Protein AF-A0A9D6F9D5-F1 (afdb_monomer)

Nearest PDB structures (foldseek):
  5g5h-assembly1_A  TM=8.413E-01  e=3.982E-02  Escherichia coli K-12
  2npt-assembly1_D  TM=5.842E-01  e=3.719E+00  Homo sapiens
  2ht6-assembly1_A  TM=4.140E-01  e=1.119E+00  Homo sapiens

Secondary structure (DSSP, 8-state):
---------PPPPPPEEEEEEETTEEEEEEE-TT--HHHIIIIIS-----

Sequence (50 aa):
MKKARKTNKRAAPQKAHIALKVNGEPVEVAFAPHKTLLEVLREDLGLTGT

Foldseek 3Di:
DDDDDPDPDPDDQAWDWDWDQDPNRIDIDTHHPPDDPVCCCCPVVVNPPD

Radius of gyration: 18.01 Å; Cα contacts (8 Å, |Δi|>4): 39; chains: 1; bounding box: 39×38×46 Å

Solvent-accessible surface area (backbone atoms only — not comparable to full-atom values): 3496 Å² total; per-residue (Å²): 139,84,85,80,82,81,76,85,73,77,75,75,82,72,62,42,74,52,76,49,70,58,99,84,42,81,46,76,52,76,44,61,74,88,60,51,71,66,52,43,36,37,72,77,64,62,56,68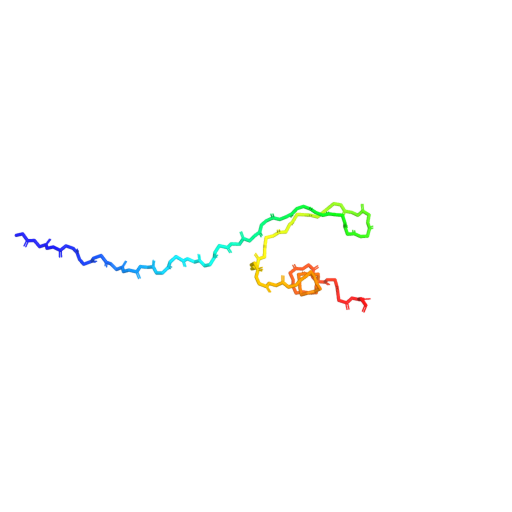,88,118

pLDDT: mean 87.5, std 15.05, range [47.5, 98.25]

Structure (mmCIF, N/CA/C/O backbone):
data_AF-A0A9D6F9D5-F1
#
_entry.id   AF-A0A9D6F9D5-F1
#
loop_
_atom_site.group_PDB
_atom_site.id
_atom_site.type_symbol
_atom_site.label_atom_id
_atom_site.label_alt_id
_atom_site.label_comp_id
_atom_site.label_asym_id
_atom_site.label_entity_id
_atom_site.label_seq_id
_atom_site.pdbx_PDB_ins_code
_atom_site.Cartn_x
_atom_site.Cartn_y
_atom_site.Cartn_z
_atom_site.occupancy
_atom_site.B_iso_or_equiv
_atom_site.auth_seq_id
_atom_site.auth_comp_id
_atom_site.auth_asym_id
_atom_site.auth_atom_id
_atom_site.pdbx_PDB_model_num
ATOM 1 N N . MET A 1 1 ? 27.387 -34.432 -32.915 1.00 48.69 1 MET A N 1
ATOM 2 C CA . MET A 1 1 ? 27.349 -33.389 -31.862 1.00 48.69 1 MET A CA 1
ATOM 3 C C . MET A 1 1 ? 26.176 -32.447 -32.138 1.00 48.69 1 MET A C 1
ATOM 5 O O . MET A 1 1 ? 26.192 -31.800 -33.174 1.00 48.69 1 MET A O 1
ATOM 9 N N . LYS A 1 2 ? 25.135 -32.395 -31.294 1.00 47.50 2 LYS A N 1
ATOM 10 C CA . LYS A 1 2 ? 24.000 -31.458 -31.453 1.00 47.50 2 LYS A CA 1
ATOM 11 C C . LYS A 1 2 ? 24.037 -30.449 -30.299 1.00 47.50 2 LYS A C 1
ATOM 13 O O . LYS A 1 2 ? 23.921 -30.848 -29.146 1.00 47.50 2 LYS A O 1
ATOM 18 N N . LYS A 1 3 ? 24.260 -29.162 -30.593 1.00 53.88 3 LYS A N 1
ATOM 19 C CA . LYS A 1 3 ? 24.268 -28.086 -29.585 1.00 53.88 3 LYS A CA 1
ATOM 20 C C . LYS A 1 3 ? 22.826 -27.762 -29.182 1.00 53.88 3 LYS A C 1
ATOM 22 O O . LYS A 1 3 ? 22.021 -27.391 -30.031 1.00 53.88 3 LYS A O 1
ATOM 27 N N . ALA A 1 4 ? 22.508 -27.903 -27.897 1.00 64.94 4 ALA A N 1
ATOM 28 C CA . ALA A 1 4 ? 21.217 -27.512 -27.343 1.00 64.94 4 ALA A CA 1
ATOM 29 C C . ALA A 1 4 ? 21.075 -25.978 -27.351 1.00 64.94 4 ALA A C 1
ATOM 31 O O . ALA A 1 4 ? 21.935 -25.253 -26.849 1.00 64.94 4 ALA A O 1
ATOM 32 N N . ARG A 1 5 ? 19.986 -25.480 -27.943 1.00 64.56 5 ARG A N 1
ATOM 33 C CA . ARG A 1 5 ? 19.638 -24.055 -28.005 1.00 64.56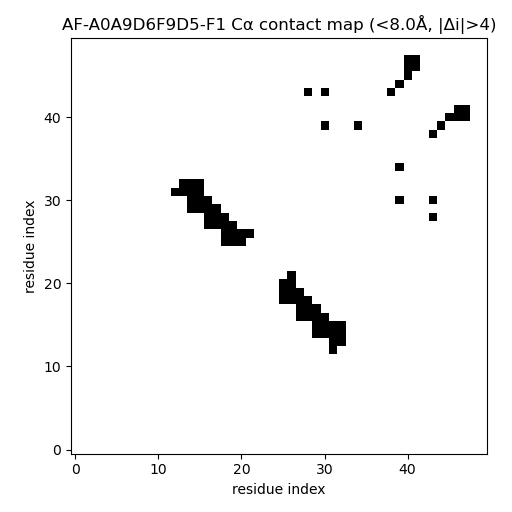 5 ARG A CA 1
ATOM 34 C C . ARG A 1 5 ? 19.151 -23.605 -26.624 1.00 64.56 5 ARG A C 1
ATOM 36 O O . ARG A 1 5 ? 18.062 -23.981 -26.205 1.00 64.56 5 ARG A O 1
ATOM 43 N N . LYS A 1 6 ? 19.954 -22.811 -25.911 1.00 67.06 6 LYS A N 1
ATOM 44 C CA . LYS A 1 6 ? 19.589 -22.234 -24.607 1.00 67.06 6 LYS A CA 1
ATOM 45 C C . LYS A 1 6 ? 18.504 -21.172 -24.832 1.00 67.06 6 LYS A C 1
ATOM 47 O O . LYS A 1 6 ? 18.782 -20.096 -25.353 1.00 67.06 6 LYS A O 1
ATOM 52 N N . THR A 1 7 ? 17.253 -21.487 -24.512 1.00 67.12 7 THR A N 1
ATOM 53 C CA . THR A 1 7 ? 16.147 -20.520 -24.533 1.00 67.12 7 THR A CA 1
ATOM 54 C C . THR A 1 7 ? 16.389 -19.471 -23.450 1.00 67.12 7 THR A C 1
ATOM 56 O O . THR A 1 7 ? 16.454 -19.809 -22.268 1.00 67.12 7 THR A O 1
ATOM 59 N N . ASN A 1 8 ? 16.550 -18.206 -23.841 1.00 68.38 8 ASN A N 1
ATOM 60 C CA . ASN A 1 8 ? 16.774 -17.098 -22.915 1.00 68.38 8 ASN A CA 1
ATOM 61 C C . ASN A 1 8 ? 15.453 -16.756 -22.200 1.00 68.38 8 ASN A C 1
ATOM 63 O O . ASN A 1 8 ? 14.668 -15.938 -22.680 1.00 68.38 8 ASN A O 1
ATOM 67 N N . LYS A 1 9 ? 15.156 -17.448 -21.095 1.00 72.62 9 LYS A N 1
ATOM 68 C CA . LYS A 1 9 ? 13.982 -17.173 -20.259 1.00 72.62 9 LYS A CA 1
ATOM 69 C C . LYS A 1 9 ? 14.267 -15.877 -19.496 1.00 72.62 9 LYS A C 1
ATOM 71 O O . LYS A 1 9 ? 15.125 -15.872 -18.618 1.00 72.62 9 LYS A O 1
ATOM 76 N N . ARG A 1 10 ? 13.600 -14.774 -19.859 1.00 71.94 10 ARG A N 1
ATOM 77 C CA . ARG A 1 10 ? 13.689 -13.517 -19.096 1.00 71.94 10 ARG A CA 1
ATOM 78 C C . ARG A 1 10 ? 13.335 -13.824 -17.638 1.00 71.94 10 ARG A C 1
ATOM 80 O O . ARG A 1 10 ? 12.293 -14.430 -17.386 1.00 71.94 10 ARG A O 1
ATOM 87 N N . ALA A 1 11 ? 14.226 -13.474 -16.711 1.00 73.25 11 ALA A N 1
ATOM 88 C CA . ALA A 1 11 ? 13.966 -13.624 -15.286 1.00 73.25 11 ALA A CA 1
ATOM 89 C C . ALA A 1 11 ? 12.691 -12.846 -14.938 1.00 73.25 11 ALA A C 1
ATOM 91 O O . ALA A 1 11 ? 12.500 -11.727 -15.419 1.00 73.25 11 ALA A O 1
ATOM 92 N N . ALA A 1 12 ? 11.803 -13.459 -14.154 1.00 75.81 12 ALA A N 1
ATOM 93 C CA . ALA A 1 12 ? 10.631 -12.757 -13.654 1.00 75.81 12 ALA A CA 1
ATOM 94 C C . ALA A 1 12 ? 11.088 -11.528 -12.842 1.00 75.81 12 ALA A C 1
ATOM 96 O O . ALA A 1 12 ? 12.136 -11.599 -12.191 1.00 75.81 12 ALA A O 1
ATOM 97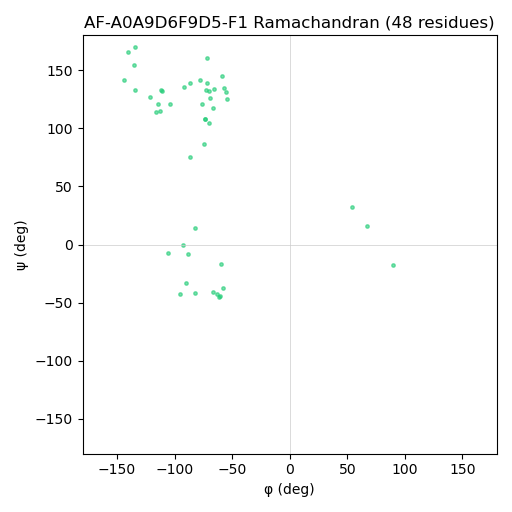 N N . PRO A 1 13 ? 10.345 -10.409 -12.885 1.00 80.62 13 PRO A N 1
ATOM 98 C CA . PRO A 1 13 ? 10.678 -9.240 -12.082 1.00 80.62 13 PRO A CA 1
ATOM 99 C C . PRO A 1 13 ? 10.771 -9.630 -10.601 1.00 80.62 13 PRO A C 1
ATOM 101 O O . PRO A 1 13 ? 9.894 -10.321 -10.077 1.00 80.62 13 PRO A O 1
ATOM 104 N N . GLN A 1 14 ? 11.855 -9.218 -9.937 1.00 91.81 14 GLN A N 1
ATOM 105 C CA . GLN A 1 14 ? 12.037 -9.460 -8.505 1.00 91.81 14 GLN A CA 1
ATOM 106 C C . GLN A 1 14 ? 10.983 -8.688 -7.709 1.00 91.81 14 GLN A C 1
ATOM 108 O O . GLN A 1 14 ? 10.755 -7.505 -7.961 1.00 91.81 14 GLN A O 1
ATOM 113 N N . LYS A 1 15 ? 10.354 -9.360 -6.740 1.00 95.81 15 LYS A N 1
ATOM 114 C CA . LYS A 1 15 ? 9.445 -8.731 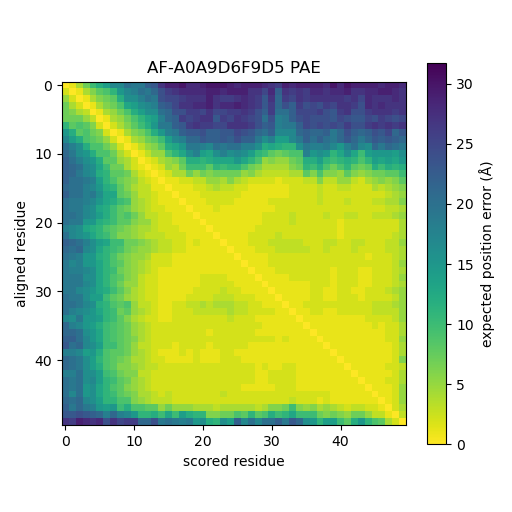-5.777 1.00 95.81 15 LYS A CA 1
ATOM 115 C C . LYS A 1 15 ? 10.225 -8.181 -4.584 1.00 95.81 15 LYS A C 1
ATOM 117 O O . LYS A 1 15 ? 11.114 -8.859 -4.065 1.00 95.81 15 LYS A O 1
ATOM 122 N N . ALA A 1 16 ? 9.850 -6.993 -4.125 1.00 96.00 16 ALA A N 1
ATOM 123 C CA . ALA A 1 16 ? 10.262 -6.475 -2.827 1.00 96.00 16 ALA A CA 1
ATOM 124 C C . ALA A 1 16 ? 9.417 -7.137 -1.732 1.00 96.00 16 ALA A C 1
ATOM 126 O O . ALA A 1 16 ? 8.231 -7.365 -1.950 1.00 96.00 16 ALA A O 1
ATOM 127 N N . HIS A 1 17 ? 10.026 -7.448 -0.587 1.00 97.88 17 HIS A N 1
ATOM 128 C CA . HIS A 1 17 ? 9.355 -8.028 0.580 1.00 97.88 17 HIS A CA 1
ATOM 129 C C . HIS A 1 17 ? 9.555 -7.084 1.760 1.00 97.88 17 HIS A C 1
ATOM 131 O O . HIS A 1 17 ? 10.694 -6.713 2.048 1.00 97.88 17 HIS A O 1
ATOM 137 N N . ILE A 1 18 ? 8.469 -6.687 2.420 1.00 97.19 18 ILE A N 1
ATOM 138 C CA . ILE A 1 18 ? 8.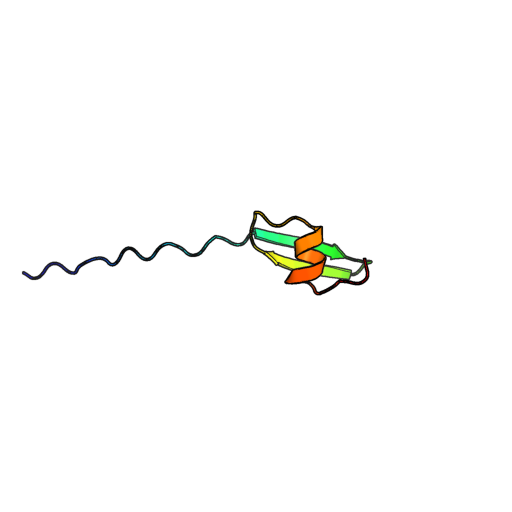525 -5.820 3.602 1.00 97.19 18 ILE A CA 1
ATOM 139 C C . ILE A 1 18 ? 7.600 -6.351 4.695 1.00 97.19 18 ILE A C 1
ATOM 141 O O . ILE A 1 18 ? 6.592 -6.997 4.404 1.00 97.19 18 ILE A O 1
ATOM 145 N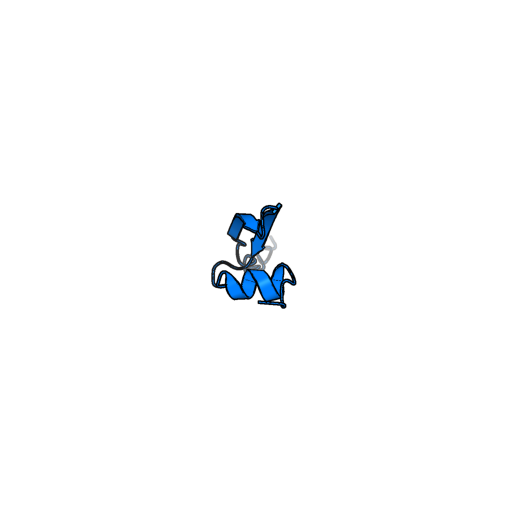 N . ALA A 1 19 ? 7.927 -6.003 5.936 1.00 98.25 19 ALA A N 1
ATOM 146 C CA . ALA A 1 19 ? 7.047 -6.130 7.088 1.00 98.25 19 ALA A CA 1
ATOM 147 C C . ALA A 1 19 ? 6.665 -4.725 7.576 1.00 98.25 19 ALA A C 1
ATOM 149 O O . ALA A 1 19 ? 7.530 -3.858 7.716 1.00 98.25 19 ALA A O 1
ATOM 150 N N . LEU A 1 20 ? 5.378 -4.494 7.823 1.00 97.06 20 LEU A N 1
ATOM 151 C CA . LEU A 1 20 ? 4.842 -3.223 8.305 1.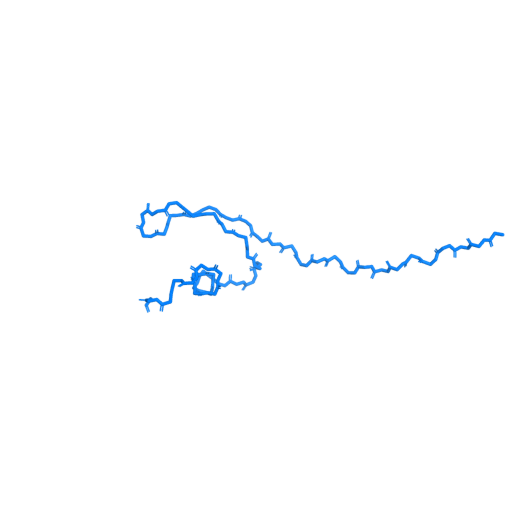00 97.06 20 LEU A CA 1
ATOM 152 C C . LEU A 1 20 ? 3.737 -3.448 9.342 1.00 97.06 20 LEU A C 1
ATOM 154 O O . LEU A 1 20 ? 3.220 -4.551 9.481 1.00 97.06 20 LEU A O 1
ATOM 158 N N . LYS A 1 21 ? 3.363 -2.394 10.070 1.00 98.00 21 LYS A N 1
ATOM 159 C CA . LYS A 1 21 ? 2.134 -2.378 10.873 1.00 98.00 21 LYS A CA 1
ATOM 160 C C . LYS A 1 21 ? 1.085 -1.538 10.151 1.00 98.00 21 LYS A C 1
ATOM 162 O O . LYS A 1 21 ? 1.325 -0.354 9.925 1.00 98.00 21 LYS A O 1
ATOM 167 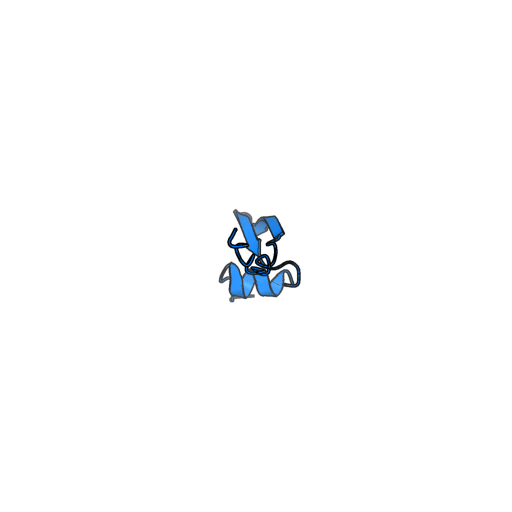N N . VAL A 1 22 ? -0.060 -2.125 9.814 1.00 96.12 22 VAL A N 1
ATOM 168 C CA . VAL A 1 22 ? -1.198 -1.433 9.188 1.00 96.12 22 VAL A CA 1
ATOM 169 C C . VAL A 1 22 ? -2.357 -1.448 10.165 1.00 96.12 22 VAL A C 1
ATOM 171 O O . VAL A 1 22 ? -2.791 -2.512 10.586 1.00 96.12 22 VAL A O 1
ATOM 174 N N . ASN A 1 23 ? -2.852 -0.271 10.551 1.00 95.31 23 ASN A N 1
ATOM 175 C CA . ASN A 1 23 ? -3.936 -0.141 11.535 1.00 95.31 23 ASN A CA 1
ATOM 176 C C . ASN A 1 23 ? -3.655 -0.873 12.865 1.00 95.31 23 ASN A C 1
ATOM 178 O O . ASN A 1 23 ? -4.569 -1.372 13.509 1.00 95.31 23 ASN A O 1
ATOM 182 N N . GLY A 1 24 ? -2.383 -0.941 13.272 1.00 97.31 24 GLY A N 1
ATOM 183 C CA . GLY A 1 24 ? -1.943 -1.647 14.481 1.00 97.31 24 GLY A CA 1
ATOM 184 C C . GLY A 1 24 ? -1.580 -3.120 14.267 1.00 97.31 24 GLY A C 1
ATOM 185 O O . GLY A 1 24 ? -0.814 -3.658 15.066 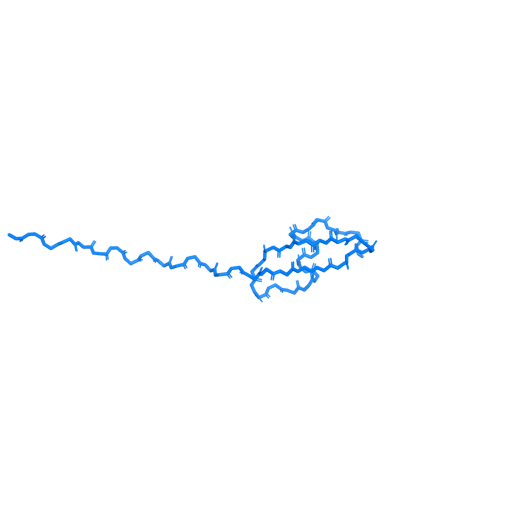1.00 97.31 24 GLY A O 1
ATOM 186 N N . GLU A 1 25 ? -2.012 -3.730 13.162 1.00 97.38 25 GLU A N 1
ATOM 187 C CA . GLU A 1 25 ? -1.799 -5.149 12.870 1.00 97.38 25 GLU A CA 1
ATOM 188 C C . GLU A 1 25 ? -0.507 -5.385 12.066 1.00 97.38 25 GLU A C 1
ATOM 190 O O . GLU A 1 25 ? -0.233 -4.646 11.113 1.00 97.38 25 GLU A O 1
ATOM 195 N N . PRO A 1 26 ? 0.317 -6.391 12.417 1.00 98.19 26 PRO A N 1
ATOM 196 C CA . PRO A 1 26 ? 1.503 -6.747 11.643 1.00 98.19 26 PRO A CA 1
ATOM 197 C C . PRO A 1 26 ? 1.120 -7.384 10.296 1.00 98.19 26 PRO A C 1
ATOM 199 O O . PRO A 1 26 ? 0.307 -8.304 10.240 1.00 98.19 26 PRO A O 1
ATOM 202 N N . VAL A 1 27 ? 1.742 -6.920 9.211 1.00 97.94 27 VAL A N 1
ATOM 203 C CA . VAL A 1 27 ? 1.511 -7.388 7.837 1.00 97.94 27 VAL A CA 1
ATOM 204 C C . VAL A 1 27 ? 2.847 -7.615 7.135 1.00 97.94 27 VAL A C 1
ATOM 206 O O . VAL A 1 27 ? 3.719 -6.746 7.151 1.00 97.94 27 VAL A O 1
ATOM 209 N N . GLU A 1 28 ? 2.978 -8.758 6.465 1.00 98.19 28 GLU A N 1
ATOM 210 C CA . GLU A 1 28 ? 4.076 -9.053 5.542 1.00 98.19 28 GLU A CA 1
ATOM 211 C C . GLU A 1 28 ? 3.545 -9.114 4.110 1.00 98.19 28 GLU A C 1
ATOM 213 O O . GLU A 1 28 ? 2.531 -9.759 3.840 1.00 98.19 28 GLU A O 1
ATOM 218 N N . VAL A 1 29 ? 4.216 -8.432 3.179 1.00 97.44 29 VAL A N 1
ATOM 219 C CA . VAL A 1 29 ? 3.745 -8.326 1.792 1.00 97.44 29 VAL A CA 1
ATOM 220 C C . VAL A 1 29 ? 4.895 -8.339 0.793 1.00 97.44 29 VAL A C 1
ATOM 222 O O . VAL A 1 29 ? 5.953 -7.747 1.019 1.00 97.44 29 VAL A O 1
ATOM 225 N N . ALA A 1 30 ? 4.660 -9.012 -0.338 1.00 97.88 30 ALA A N 1
ATOM 226 C CA . ALA A 1 30 ? 5.572 -9.075 -1.471 1.00 97.88 30 ALA A CA 1
ATOM 227 C C . ALA A 1 30 ? 4.955 -8.422 -2.717 1.00 97.88 30 ALA A C 1
ATOM 229 O O . ALA A 1 30 ? 4.009 -8.959 -3.298 1.00 97.88 30 ALA A O 1
ATOM 230 N N . PHE A 1 31 ? 5.525 -7.308 -3.175 1.00 96.69 31 PHE A N 1
ATOM 231 C CA . PHE A 1 31 ? 4.968 -6.470 -4.245 1.00 96.69 31 PHE A CA 1
ATOM 232 C C . PHE A 1 31 ? 6.035 -6.065 -5.272 1.00 96.69 31 PHE A C 1
ATOM 234 O O . PHE A 1 31 ? 7.232 -6.321 -5.103 1.00 96.69 31 PHE A O 1
ATOM 241 N N . ALA A 1 32 ? 5.610 -5.477 -6.391 1.00 96.75 32 ALA A N 1
ATOM 242 C CA . ALA A 1 32 ? 6.543 -5.000 -7.407 1.00 96.75 32 ALA A CA 1
ATOM 243 C C . ALA A 1 32 ? 7.268 -3.726 -6.917 1.00 96.75 32 ALA A C 1
ATOM 245 O O . ALA A 1 32 ? 6.588 -2.801 -6.485 1.00 96.75 32 ALA A O 1
ATOM 246 N N . PRO A 1 33 ? 8.607 -3.607 -7.036 1.00 95.50 33 PRO A N 1
ATOM 247 C CA . PRO A 1 33 ? 9.367 -2.507 -6.421 1.00 95.50 33 PRO A CA 1
ATOM 248 C C . PRO A 1 33 ? 8.991 -1.085 -6.861 1.00 95.50 33 PRO A C 1
ATOM 250 O O . PRO A 1 33 ? 9.384 -0.128 -6.206 1.00 95.50 33 PRO A O 1
ATOM 253 N N . HIS A 1 34 ? 8.283 -0.936 -7.983 1.00 95.69 34 HIS A N 1
ATOM 254 C CA . HIS A 1 34 ? 7.842 0.362 -8.496 1.00 95.69 34 HIS A CA 1
ATOM 255 C C . HIS A 1 34 ? 6.481 0.808 -7.944 1.00 95.69 34 HIS A C 1
ATOM 257 O O . HIS A 1 34 ? 6.090 1.940 -8.211 1.00 95.69 34 HIS A O 1
ATOM 263 N N . LYS A 1 35 ? 5.757 -0.054 -7.214 1.00 97.62 35 LYS A N 1
ATOM 264 C CA . LYS A 1 35 ? 4.494 0.339 -6.585 1.00 97.62 35 LYS A CA 1
ATOM 265 C C . LYS A 1 35 ? 4.748 1.269 -5.403 1.00 97.62 35 LYS A C 1
ATOM 267 O O . LYS A 1 35 ? 5.646 1.049 -4.589 1.00 97.62 35 LYS A O 1
ATOM 272 N N . THR A 1 36 ? 3.904 2.279 -5.292 1.00 97.31 36 THR A N 1
ATOM 273 C CA . THR A 1 36 ? 3.770 3.136 -4.119 1.00 97.31 36 THR A CA 1
ATOM 274 C C . THR A 1 36 ? 3.104 2.381 -2.972 1.00 97.31 36 THR A C 1
ATOM 276 O O . THR A 1 36 ? 2.390 1.399 -3.175 1.00 97.31 36 THR A O 1
ATOM 279 N N . LEU A 1 37 ? 3.272 2.877 -1.743 1.00 96.25 37 LEU A N 1
ATOM 280 C CA . LEU A 1 37 ? 2.598 2.291 -0.584 1.00 96.25 37 LEU A CA 1
ATOM 281 C C . LEU A 1 37 ? 1.067 2.284 -0.743 1.00 96.25 37 LEU A C 1
ATOM 283 O O . LEU A 1 37 ? 0.427 1.316 -0.347 1.00 96.25 37 LEU A O 1
ATOM 287 N N . LEU A 1 38 ? 0.475 3.323 -1.342 1.00 97.00 38 LEU A N 1
ATOM 288 C CA . LEU A 1 38 ? -0.976 3.394 -1.538 1.00 97.00 38 LEU A CA 1
ATOM 289 C C . LEU A 1 38 ? -1.482 2.324 -2.517 1.00 97.00 38 LEU A C 1
ATOM 291 O O . LEU A 1 38 ? -2.508 1.700 -2.257 1.00 97.00 38 LEU A O 1
ATOM 295 N N . GLU A 1 39 ? -0.758 2.081 -3.611 1.00 97.75 39 GLU A N 1
ATOM 296 C CA . GLU A 1 39 ? -1.070 0.992 -4.548 1.00 97.75 39 GLU A CA 1
ATOM 297 C C . GLU A 1 39 ? -0.948 -0.369 -3.860 1.00 97.75 39 GLU A C 1
ATOM 299 O O . GLU A 1 39 ? -1.843 -1.196 -3.994 1.00 97.75 39 GLU A O 1
ATOM 304 N N . VAL A 1 40 ? 0.093 -0.587 -3.048 1.00 97.00 40 VAL A N 1
ATOM 305 C CA . VAL A 1 40 ? 0.235 -1.829 -2.268 1.00 97.00 40 VAL A CA 1
ATOM 306 C C . VAL A 1 40 ? -0.936 -2.013 -1.300 1.00 97.00 40 VAL A C 1
ATOM 308 O O . VAL A 1 40 ? -1.510 -3.098 -1.224 1.00 97.00 40 VAL A O 1
ATOM 311 N N . LEU A 1 41 ? -1.348 -0.956 -0.594 1.00 96.44 41 LEU A N 1
ATOM 312 C CA . LEU A 1 41 ? -2.490 -1.011 0.321 1.00 96.44 41 LEU A CA 1
ATOM 313 C C . LEU A 1 41 ? -3.797 -1.354 -0.409 1.00 96.44 41 LEU A C 1
ATOM 315 O O . LEU A 1 41 ? -4.554 -2.197 0.065 1.00 96.44 41 LEU A O 1
ATOM 319 N N . ARG A 1 42 ? -4.068 -0.735 -1.562 1.00 96.62 42 ARG A N 1
ATOM 320 C CA . ARG A 1 42 ? -5.348 -0.900 -2.272 1.00 96.62 42 ARG A CA 1
ATOM 321 C C . ARG A 1 42 ? -5.402 -2.158 -3.132 1.00 96.62 42 ARG A C 1
ATOM 323 O O . ARG A 1 42 ? -6.433 -2.820 -3.159 1.00 96.62 42 ARG A O 1
ATOM 330 N N . GLU A 1 43 ? -4.324 -2.473 -3.841 1.00 97.06 43 GLU A N 1
ATOM 331 C CA . GLU A 1 43 ? -4.296 -3.532 -4.855 1.00 97.06 43 GLU A CA 1
ATOM 332 C C . GLU A 1 43 ? -3.778 -4.861 -4.312 1.00 97.06 43 GLU A C 1
ATOM 334 O O . GLU A 1 43 ? -4.330 -5.905 -4.643 1.00 97.06 43 GLU A O 1
ATOM 339 N N . ASP A 1 44 ? -2.715 -4.835 -3.502 1.00 95.62 44 ASP A N 1
ATOM 340 C CA . ASP A 1 44 ? -2.104 -6.059 -2.972 1.00 95.62 44 ASP A CA 1
ATOM 341 C C . ASP A 1 44 ? -2.739 -6.473 -1.632 1.00 95.62 44 ASP A C 1
ATOM 343 O O . ASP A 1 44 ? -2.876 -7.666 -1.367 1.00 95.62 44 ASP A O 1
ATOM 347 N N . LEU A 1 45 ? -3.162 -5.507 -0.803 1.00 95.50 45 LEU A N 1
ATOM 348 C CA . LEU A 1 45 ? -3.776 -5.752 0.513 1.00 95.50 45 LEU A CA 1
ATOM 349 C C . LEU A 1 45 ? -5.299 -5.531 0.559 1.00 95.50 45 LEU A C 1
ATOM 351 O O . LEU A 1 45 ? -5.925 -5.846 1.570 1.00 95.50 45 LEU A O 1
ATOM 355 N N . GLY A 1 46 ? -5.917 -5.011 -0.506 1.00 95.44 46 GLY A N 1
ATOM 356 C CA . GLY A 1 46 ? -7.374 -4.832 -0.591 1.00 95.44 46 GLY A CA 1
ATOM 357 C C . GLY A 1 46 ? -7.965 -3.792 0.374 1.00 95.44 46 GLY A C 1
ATOM 358 O O . GLY A 1 46 ? -9.175 -3.767 0.593 1.00 95.44 46 GLY A O 1
ATOM 359 N N . LEU A 1 47 ? -7.139 -2.921 0.958 1.00 94.81 47 LEU A N 1
ATOM 360 C CA . LEU A 1 47 ? -7.545 -1.890 1.914 1.00 94.81 47 LEU A CA 1
ATOM 361 C C . LEU A 1 47 ? -7.979 -0.618 1.173 1.00 94.81 47 LEU A C 1
ATOM 363 O O . LEU A 1 47 ? -7.254 0.371 1.107 1.00 94.81 47 LEU A O 1
ATOM 367 N N . THR A 1 48 ? -9.172 -0.651 0.576 1.00 91.12 48 THR A N 1
ATOM 368 C CA . THR A 1 48 ? -9.667 0.403 -0.332 1.00 91.12 48 THR A CA 1
ATOM 369 C C . THR A 1 48 ? -10.493 1.502 0.337 1.00 91.12 48 THR A C 1
ATOM 371 O O . THR A 1 48 ? -10.958 2.403 -0.356 1.00 91.12 48 THR A O 1
ATOM 374 N N . GLY A 1 49 ? -10.701 1.428 1.654 1.00 86.06 49 GLY A N 1
ATOM 375 C CA . GLY A 1 49 ? -11.478 2.405 2.432 1.00 86.06 49 GLY A CA 1
ATOM 376 C C . GLY A 1 49 ? -10.711 3.665 2.848 1.00 86.06 49 GLY A C 1
ATOM 377 O O . GLY A 1 49 ? -11.169 4.355 3.751 1.00 86.06 49 GLY A O 1
ATOM 378 N N . THR A 1 50 ? -9.539 3.910 2.250 1.00 54.84 50 THR A N 1
ATOM 379 C CA . THR A 1 50 ? -8.670 5.072 2.512 1.00 54.84 50 THR A CA 1
ATOM 380 C C . THR A 1 50 ? -9.350 6.396 2.215 1.00 54.84 50 THR A C 1
ATOM 382 O O . THR A 1 50 ? -9.921 6.481 1.100 1.00 54.84 50 THR A O 1
#

Mean predicted aligned error: 8.25 Å